Protein AF-A0A7R9DGH2-F1 (afdb_monomer_lite)

Radius of gyration: 21.97 Å; chains: 1; bounding box: 56×20×58 Å

Secondary structure (DSSP, 8-state):
-TTSS-HHHHHHHHHHHHHHHHHHHHHHHH-GGGGEEE---HHHHTT-HHHHHTGGG----EEE---HHHHHHHHHHHHHHHHHHHHHHHHHH-

Sequence (94 aa):
MIWTDRPYVCTPIGALSLLCAGLHTISWQFDPCVQYQVENDLTRLSKYPEINLLAAASPIVLVRRDNSRRKLLQTSVTLLAAAFCAWRIYDAYK

Foldseek 3Di:
DVCVPCVPVCVVVVVVVCVVVVVVVVVCVPDQVVQWDFDPDVVVVVVDVVVVVVVVVVDGHTDRHDCPVVVVVVVVVVVVVVVVVVVVVVVVVD

pLDDT: mean 81.7, std 10.19, range [47.16, 95.44]

Structure (mmCIF, N/CA/C/O backbone):
data_AF-A0A7R9DGH2-F1
#
_entry.id   AF-A0A7R9DGH2-F1
#
loop_
_atom_site.group_PDB
_atom_site.id
_atom_site.type_symbol
_atom_site.label_atom_id
_atom_site.label_alt_id
_atom_site.label_comp_id
_atom_site.label_asym_id
_atom_site.label_entity_id
_atom_site.label_seq_id
_atom_site.pdbx_PDB_ins_code
_atom_site.Cartn_x
_atom_site.Cartn_y
_atom_site.Cartn_z
_atom_site.occupancy
_atom_site.B_iso_or_equiv
_atom_site.auth_seq_id
_atom_site.auth_comp_id
_atom_site.auth_asym_id
_atom_site.auth_atom_id
_atom_site.pdbx_PDB_model_num
ATOM 1 N N . MET A 1 1 ? 5.990 -10.385 -25.553 1.00 47.16 1 MET A N 1
ATOM 2 C CA . MET A 1 1 ? 6.240 -9.481 -24.409 1.00 47.16 1 MET A CA 1
ATOM 3 C C . MET A 1 1 ? 5.783 -8.096 -24.828 1.00 47.16 1 MET A C 1
ATOM 5 O O . MET A 1 1 ? 6.429 -7.505 -25.670 1.00 47.16 1 MET A O 1
ATOM 9 N N . ILE A 1 2 ? 4.663 -7.597 -24.303 1.00 53.66 2 ILE A N 1
ATOM 10 C CA . ILE A 1 2 ? 4.046 -6.337 -24.773 1.00 53.66 2 ILE A CA 1
ATOM 11 C C . ILE A 1 2 ? 4.865 -5.079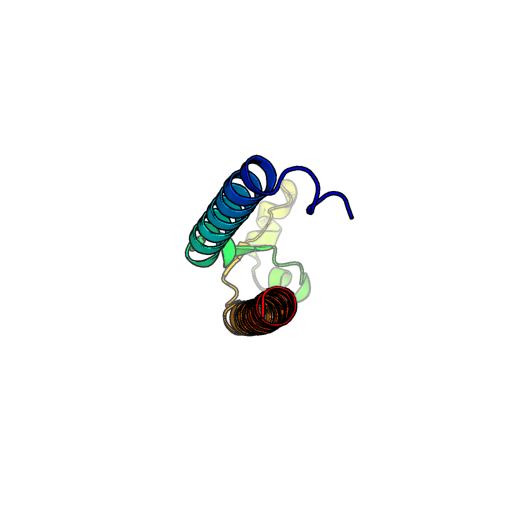 -24.409 1.00 53.66 2 ILE A C 1
ATOM 13 O O . ILE A 1 2 ? 4.604 -3.986 -24.895 1.00 53.66 2 ILE A O 1
ATOM 17 N N . TRP A 1 3 ? 5.857 -5.240 -23.529 1.00 57.81 3 TRP A N 1
ATOM 18 C CA . TRP A 1 3 ? 6.670 -4.161 -22.970 1.00 57.81 3 TRP A CA 1
ATOM 19 C C . TRP A 1 3 ? 7.822 -3.725 -23.887 1.00 57.81 3 TRP A C 1
ATOM 21 O O . TRP A 1 3 ? 8.275 -2.585 -23.813 1.00 57.81 3 TRP A O 1
ATOM 31 N N . THR A 1 4 ? 8.269 -4.611 -24.779 1.00 61.84 4 THR A N 1
ATOM 32 C CA . THR A 1 4 ? 9.411 -4.370 -25.668 1.00 61.84 4 THR A CA 1
ATOM 33 C C . THR A 1 4 ? 9.052 -3.493 -26.869 1.00 61.84 4 THR A C 1
ATOM 35 O O . THR A 1 4 ? 9.919 -2.802 -27.392 1.00 61.84 4 THR A O 1
ATOM 38 N N . ASP A 1 5 ? 7.779 -3.469 -27.277 1.00 67.00 5 ASP A N 1
ATOM 39 C CA . ASP A 1 5 ? 7.363 -2.818 -28.525 1.00 67.00 5 ASP A CA 1
ATOM 40 C C . ASP A 1 5 ? 7.242 -1.288 -28.404 1.00 67.00 5 ASP A C 1
ATOM 42 O O . ASP A 1 5 ? 7.435 -0.583 -29.394 1.00 67.00 5 ASP A O 1
ATOM 46 N N . ARG A 1 6 ? 6.927 -0.746 -27.210 1.00 70.75 6 ARG A N 1
ATOM 47 C CA . ARG A 1 6 ? 6.807 0.711 -26.948 1.00 70.75 6 ARG A CA 1
ATOM 48 C C . ARG A 1 6 ? 7.211 1.115 -25.516 1.00 70.75 6 ARG A C 1
ATOM 50 O O . ARG A 1 6 ? 6.376 1.625 -24.758 1.00 70.75 6 ARG A O 1
ATOM 57 N N . PRO A 1 7 ? 8.493 0.965 -25.133 1.00 72.00 7 PRO A N 1
ATOM 58 C CA . PRO A 1 7 ? 8.956 1.257 -23.774 1.00 72.00 7 PRO A CA 1
ATOM 59 C C . PRO A 1 7 ? 8.696 2.713 -23.364 1.00 72.00 7 PRO A C 1
ATOM 61 O O . PRO A 1 7 ? 8.321 2.965 -22.225 1.00 72.00 7 PRO A O 1
ATOM 64 N N . TYR A 1 8 ? 8.782 3.669 -24.293 1.00 73.38 8 TYR A N 1
ATOM 65 C CA . TYR A 1 8 ? 8.561 5.100 -24.037 1.00 73.38 8 TYR A CA 1
ATOM 66 C C . TYR A 1 8 ? 7.140 5.470 -23.587 1.00 73.38 8 TYR A C 1
ATOM 68 O O . TYR A 1 8 ? 6.956 6.518 -22.979 1.00 73.38 8 TYR A O 1
ATOM 76 N N . VAL A 1 9 ? 6.136 4.632 -23.871 1.00 79.38 9 VAL A N 1
ATOM 77 C CA . VAL A 1 9 ? 4.741 4.867 -23.453 1.00 79.38 9 VAL A CA 1
ATOM 78 C C . VAL A 1 9 ? 4.411 4.042 -22.211 1.00 79.38 9 VAL A C 1
ATOM 80 O O . VAL A 1 9 ? 3.809 4.548 -21.267 1.00 79.38 9 VAL A O 1
ATOM 83 N N . CYS A 1 10 ? 4.850 2.782 -22.165 1.00 77.25 10 CYS A N 1
ATOM 84 C CA . CYS A 1 10 ? 4.572 1.896 -21.037 1.00 77.25 10 CYS A CA 1
ATOM 85 C C . CYS A 1 10 ? 5.332 2.289 -19.760 1.00 77.25 10 CYS A C 1
ATOM 87 O O . CYS A 1 10 ? 4.792 2.135 -18.665 1.00 77.25 10 CYS A O 1
ATOM 89 N N . THR A 1 11 ? 6.559 2.809 -19.877 1.00 80.19 11 THR A N 1
ATOM 90 C CA . THR A 1 11 ? 7.370 3.210 -18.714 1.00 80.19 11 THR A CA 1
ATOM 91 C C . THR A 1 11 ? 6.790 4.395 -17.932 1.00 80.19 11 THR A C 1
ATOM 93 O O . THR A 1 11 ? 6.623 4.231 -16.722 1.00 80.19 11 THR A O 1
ATOM 96 N N . PRO A 1 12 ? 6.402 5.543 -18.532 1.00 85.00 12 PRO A N 1
ATOM 97 C CA . PRO A 1 12 ? 5.838 6.652 -17.762 1.00 85.00 12 PRO A CA 1
ATOM 98 C C . PRO A 1 12 ? 4.469 6.312 -17.165 1.00 85.00 12 PRO A C 1
ATOM 100 O O . PRO A 1 12 ? 4.190 6.702 -16.036 1.00 85.00 12 PRO A O 1
ATOM 103 N N . ILE A 1 13 ? 3.631 5.546 -17.875 1.00 87.06 13 ILE A N 1
ATOM 104 C CA . ILE A 1 13 ? 2.314 5.127 -17.371 1.00 87.06 13 ILE A CA 1
ATOM 105 C C . ILE A 1 13 ? 2.472 4.161 -16.190 1.00 87.06 13 ILE A C 1
ATOM 107 O O . ILE A 1 13 ? 1.796 4.313 -15.172 1.00 87.06 13 ILE A O 1
ATOM 111 N N . GLY A 1 14 ? 3.396 3.200 -16.292 1.00 86.19 14 GLY A N 1
ATOM 112 C CA . GLY A 1 14 ? 3.723 2.293 -15.194 1.00 86.19 14 GLY A CA 1
ATOM 113 C C . GLY A 1 14 ? 4.287 3.034 -13.981 1.00 86.19 14 GLY A C 1
ATOM 114 O O . GLY A 1 14 ? 3.836 2.807 -12.861 1.00 86.19 14 GLY A O 1
ATOM 115 N N . ALA A 1 15 ? 5.214 3.971 -14.201 1.00 87.31 15 ALA A N 1
ATOM 116 C CA . ALA A 1 15 ? 5.775 4.800 -13.139 1.00 87.31 15 ALA A CA 1
ATOM 117 C C . ALA A 1 15 ? 4.697 5.651 -12.450 1.00 87.31 15 ALA A C 1
ATOM 119 O O . ALA A 1 15 ? 4.613 5.654 -11.225 1.00 87.31 15 ALA A O 1
ATOM 120 N N . LEU A 1 16 ? 3.828 6.315 -13.218 1.00 92.62 16 LEU A N 1
ATOM 121 C CA . LEU A 1 16 ? 2.728 7.112 -12.677 1.00 92.62 16 LEU A CA 1
ATOM 122 C C . LEU A 1 16 ? 1.745 6.257 -11.868 1.00 92.62 16 LEU A C 1
ATOM 124 O O . LEU A 1 16 ? 1.333 6.661 -10.783 1.00 92.62 16 LEU A O 1
ATOM 128 N N . SER A 1 17 ? 1.393 5.069 -12.367 1.00 92.19 17 SER A N 1
ATOM 129 C CA . SER A 1 17 ? 0.515 4.136 -11.657 1.00 92.19 17 SER A CA 1
ATOM 130 C C . SER A 1 17 ? 1.127 3.684 -10.328 1.00 92.19 17 SER A C 1
ATOM 132 O O . SER A 1 17 ? 0.454 3.742 -9.299 1.00 92.19 17 SER A O 1
ATOM 134 N N . LEU A 1 18 ? 2.416 3.320 -10.321 1.00 89.50 18 LEU A N 1
ATOM 135 C CA . LEU A 1 18 ? 3.140 2.949 -9.102 1.00 89.50 18 LEU A CA 1
ATOM 136 C C . LEU A 1 18 ? 3.228 4.110 -8.107 1.00 89.50 18 LEU A C 1
ATOM 138 O O . LEU A 1 18 ? 3.008 3.904 -6.915 1.00 89.50 18 LEU A O 1
ATOM 142 N N . LEU A 1 19 ? 3.505 5.327 -8.583 1.00 92.06 19 LEU A N 1
ATOM 143 C CA . LEU A 1 19 ? 3.541 6.524 -7.742 1.00 92.06 19 LEU A CA 1
ATOM 144 C C . LEU A 1 19 ? 2.171 6.814 -7.127 1.00 92.06 19 LEU A C 1
ATOM 146 O O . LEU A 1 19 ? 2.076 7.021 -5.920 1.00 92.06 19 LEU A O 1
ATOM 150 N N . CYS A 1 20 ? 1.106 6.776 -7.927 1.00 92.94 20 CYS A N 1
ATOM 151 C CA . CYS A 1 20 ? -0.257 6.998 -7.455 1.00 92.94 20 CYS A CA 1
ATOM 152 C C . CYS A 1 20 ? -0.669 5.946 -6.413 1.00 92.94 20 CYS A C 1
ATOM 154 O O . CYS A 1 20 ? -1.123 6.299 -5.323 1.00 92.94 20 CYS A O 1
ATOM 156 N N . ALA A 1 21 ? -0.438 4.663 -6.701 1.00 90.88 21 ALA A N 1
ATOM 157 C CA . ALA A 1 21 ? -0.736 3.569 -5.781 1.00 90.88 21 ALA A CA 1
ATOM 158 C C . ALA A 1 21 ? 0.091 3.651 -4.487 1.00 90.88 21 ALA A C 1
ATOM 160 O O . ALA A 1 21 ? -0.433 3.415 -3.395 1.00 90.88 21 ALA A O 1
ATOM 161 N N . GLY A 1 22 ? 1.370 4.019 -4.592 1.00 89.75 22 GLY A N 1
ATOM 162 C CA . GLY A 1 22 ? 2.258 4.223 -3.451 1.00 89.75 22 GLY A CA 1
ATOM 163 C C . GLY A 1 22 ? 1.794 5.372 -2.558 1.00 89.75 22 GLY A C 1
ATOM 164 O O . GLY A 1 22 ? 1.648 5.184 -1.352 1.00 89.75 22 GLY A O 1
ATOM 165 N N . LEU A 1 23 ? 1.484 6.531 -3.146 1.00 91.81 23 LEU A N 1
ATOM 166 C CA . LEU A 1 23 ? 0.967 7.696 -2.423 1.00 91.81 23 LEU A CA 1
ATOM 167 C C . LEU A 1 23 ? -0.364 7.394 -1.734 1.00 91.81 23 LEU A C 1
ATOM 169 O O . LEU A 1 23 ? -0.508 7.694 -0.552 1.00 91.81 23 LEU A O 1
ATOM 173 N N . HIS A 1 24 ? -1.298 6.743 -2.433 1.00 89.00 24 HIS A N 1
ATOM 174 C CA . HIS A 1 24 ? -2.567 6.305 -1.851 1.00 89.00 24 HIS A CA 1
ATOM 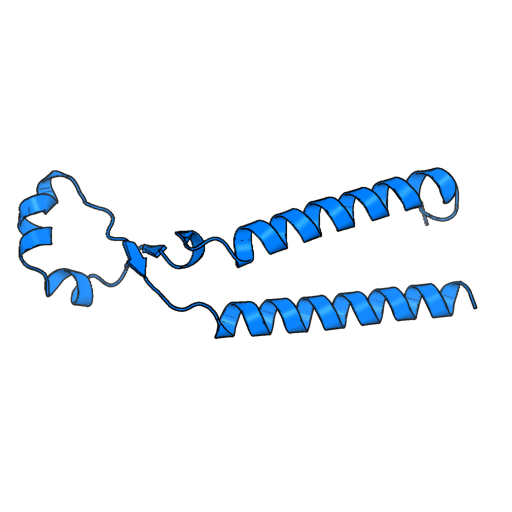175 C C . HIS A 1 24 ? -2.349 5.326 -0.688 1.00 89.00 24 HIS A C 1
ATOM 177 O O . HIS A 1 24 ? -2.998 5.410 0.351 1.00 89.00 24 HIS A O 1
ATOM 183 N N . THR A 1 25 ? -1.408 4.391 -0.830 1.00 88.31 25 THR A N 1
ATOM 184 C CA . THR A 1 25 ? -1.080 3.459 0.253 1.00 88.31 25 THR A CA 1
ATOM 185 C C . THR A 1 25 ? -0.525 4.210 1.458 1.00 88.31 25 THR A C 1
ATOM 187 O O . THR A 1 25 ? -0.987 3.991 2.571 1.00 88.31 25 THR A O 1
ATOM 190 N N . ILE A 1 26 ? 0.422 5.125 1.253 1.00 88.00 26 ILE A N 1
ATOM 191 C CA . ILE A 1 26 ? 1.008 5.948 2.315 1.00 88.00 26 ILE A CA 1
ATOM 192 C C . ILE A 1 26 ? -0.073 6.778 3.014 1.00 88.00 26 ILE A C 1
ATOM 194 O O . ILE A 1 26 ? -0.160 6.736 4.241 1.00 88.00 26 ILE A O 1
ATOM 198 N N . SER A 1 27 ? -0.935 7.469 2.261 1.00 89.44 27 SER A N 1
ATOM 199 C CA . SER A 1 27 ? -1.998 8.295 2.839 1.00 89.44 27 SER A CA 1
ATOM 200 C C . SER A 1 27 ? -2.926 7.473 3.735 1.00 89.44 27 SER A C 1
ATOM 202 O O . SER A 1 27 ? -3.18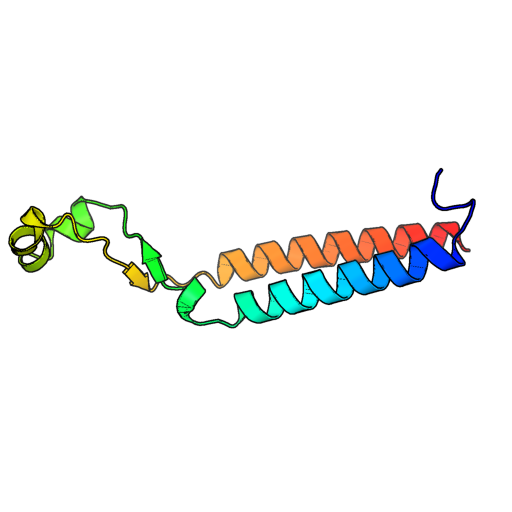8 7.866 4.867 1.00 89.44 27 SER A O 1
ATOM 204 N N . TRP A 1 28 ? -3.340 6.284 3.287 1.00 83.31 28 TRP A N 1
ATOM 205 C CA . TRP A 1 28 ? -4.185 5.380 4.076 1.00 83.31 28 TRP A CA 1
ATOM 206 C C . TRP A 1 28 ? -3.463 4.709 5.249 1.00 83.31 28 TRP A C 1
ATOM 208 O O . TRP A 1 28 ? -4.089 4.351 6.247 1.00 83.31 28 TRP A O 1
ATOM 218 N N . GLN A 1 29 ? -2.148 4.509 5.156 1.00 83.94 29 GLN A N 1
ATOM 219 C CA . GLN A 1 29 ? -1.359 3.896 6.226 1.00 83.94 29 GLN A CA 1
ATOM 220 C C . GLN A 1 29 ? -1.201 4.827 7.434 1.00 83.94 29 GLN A C 1
ATOM 222 O O . GLN A 1 29 ? -1.181 4.335 8.570 1.00 83.94 29 GLN A O 1
ATOM 227 N N . PHE A 1 30 ? -1.105 6.138 7.198 1.00 82.19 30 PHE A N 1
ATOM 228 C CA . PHE A 1 30 ? -0.959 7.157 8.241 1.00 82.19 30 PHE A CA 1
ATOM 229 C C . PHE A 1 30 ? -2.287 7.746 8.732 1.00 82.19 30 PHE A C 1
ATOM 231 O O . PHE A 1 30 ? -2.295 8.420 9.760 1.00 82.19 30 PHE A O 1
ATOM 238 N N . ASP A 1 31 ? -3.403 7.457 8.062 1.00 87.62 31 ASP A N 1
ATOM 239 C CA . ASP A 1 31 ? -4.725 7.884 8.513 1.00 87.62 31 ASP A CA 1
ATOM 240 C C . ASP A 1 31 ? -5.114 7.186 9.841 1.00 87.62 31 ASP A C 1
ATOM 242 O O . ASP A 1 31 ? -5.127 5.949 9.908 1.00 87.62 31 ASP A O 1
ATOM 246 N N . PRO A 1 32 ? -5.454 7.930 10.915 1.00 82.62 32 PRO A N 1
ATOM 247 C CA . PRO A 1 32 ? -5.946 7.356 12.169 1.00 82.62 32 PRO A CA 1
ATOM 248 C C . PRO A 1 32 ? -7.190 6.472 11.995 1.00 82.62 32 PRO A C 1
ATOM 250 O O . PRO A 1 32 ? -7.363 5.514 12.754 1.00 82.62 32 PRO A O 1
ATOM 253 N N . CYS A 1 33 ? -8.027 6.744 10.986 1.00 83.88 33 CYS A N 1
ATOM 254 C CA . CYS A 1 33 ? -9.274 6.033 10.707 1.00 83.88 33 CYS A CA 1
ATOM 255 C C . CYS A 1 33 ? -9.052 4.530 10.488 1.00 83.88 33 CYS A C 1
ATOM 257 O O . CYS A 1 33 ? -9.873 3.720 10.907 1.00 83.88 33 CYS A O 1
ATOM 259 N N . VAL A 1 34 ? -7.904 4.122 9.933 1.00 82.25 34 VAL A N 1
ATOM 260 C CA . VAL A 1 34 ? -7.589 2.706 9.651 1.00 82.25 34 VAL A CA 1
ATOM 261 C C . VAL A 1 34 ? -7.423 1.846 10.917 1.00 82.25 34 VAL A C 1
ATOM 263 O O . VAL A 1 34 ? -7.377 0.613 10.849 1.00 82.25 34 VAL A O 1
ATOM 266 N N . GLN A 1 35 ? -7.271 2.484 12.080 1.00 84.62 35 GLN A N 1
ATOM 267 C CA . GLN A 1 35 ? -7.169 1.805 13.373 1.00 84.62 35 GLN A CA 1
ATOM 268 C C . GLN A 1 35 ? -8.544 1.493 13.964 1.00 84.62 35 GLN A C 1
ATOM 270 O O . GLN A 1 35 ? -8.645 0.618 14.821 1.00 84.62 35 GLN A O 1
ATOM 275 N N . TYR A 1 36 ? -9.594 2.181 13.520 1.00 88.06 36 TYR A N 1
ATOM 276 C CA . TYR A 1 36 ? -10.956 1.938 13.969 1.00 88.06 36 TYR A CA 1
ATOM 277 C C . TYR A 1 36 ? -11.527 0.763 13.181 1.00 88.06 36 TYR A C 1
ATOM 279 O O . TYR A 1 36 ? -11.798 0.861 11.987 1.00 88.06 36 TYR A O 1
ATOM 287 N N . GLN A 1 37 ? -11.657 -0.379 13.847 1.00 87.75 37 GLN A N 1
ATOM 288 C CA . GLN A 1 37 ? -12.195 -1.602 13.261 1.00 87.75 37 GLN A CA 1
ATOM 289 C C . GLN A 1 37 ? -13.489 -1.975 13.968 1.00 87.75 37 GLN A C 1
ATOM 291 O O . GLN A 1 37 ? -13.653 -1.703 15.156 1.00 87.75 37 GLN A O 1
ATOM 296 N N . VAL A 1 38 ? -14.405 -2.600 13.233 1.00 88.00 38 VAL A N 1
ATOM 297 C CA . VAL A 1 38 ? -15.655 -3.103 13.804 1.00 88.00 38 VAL A CA 1
ATOM 298 C C . VAL A 1 38 ? -15.334 -4.207 14.808 1.00 88.00 38 VAL A C 1
ATOM 300 O O . VAL A 1 38 ? -14.666 -5.189 14.467 1.00 88.00 38 VAL A O 1
ATOM 303 N N . GLU A 1 39 ? -15.801 -4.046 16.043 1.00 85.12 39 GLU A N 1
ATOM 304 C CA . GLU A 1 39 ? -15.736 -5.113 17.036 1.00 85.12 39 GLU A CA 1
ATOM 305 C C . GLU A 1 39 ? -16.785 -6.165 16.667 1.00 85.12 39 GLU A C 1
ATOM 307 O O . GLU A 1 39 ? -17.980 -5.888 16.647 1.00 85.12 39 GLU A O 1
ATOM 312 N N . ASN A 1 40 ? -16.330 -7.375 16.348 1.00 80.69 40 ASN A N 1
ATOM 313 C CA . ASN A 1 40 ? -17.206 -8.495 15.986 1.00 80.69 40 ASN A CA 1
ATOM 314 C C . ASN A 1 40 ? -17.423 -9.471 17.157 1.00 80.69 40 ASN A C 1
ATOM 316 O O . ASN A 1 40 ? -18.213 -10.405 17.049 1.00 80.69 40 ASN A O 1
ATOM 320 N N . ASP A 1 41 ? -16.703 -9.289 18.270 1.00 82.56 41 ASP A N 1
ATOM 321 C CA . ASP A 1 41 ? -16.776 -10.187 19.420 1.00 82.56 41 ASP A CA 1
ATOM 322 C C . ASP A 1 41 ? -17.931 -9.799 20.349 1.00 82.56 41 ASP A C 1
ATOM 324 O O . ASP A 1 41 ? -17.833 -8.889 21.180 1.00 82.56 41 ASP A O 1
ATOM 328 N N . LEU A 1 42 ? -19.033 -10.537 20.213 1.00 76.94 42 LEU A N 1
ATOM 329 C CA . LEU A 1 42 ? -20.256 -10.347 20.990 1.00 76.94 42 LEU A CA 1
ATOM 330 C C . LEU A 1 42 ? -20.029 -10.486 22.502 1.00 76.94 42 LEU A C 1
ATOM 332 O O . LEU A 1 42 ? -20.705 -9.813 23.274 1.00 76.94 42 LEU A O 1
ATOM 336 N N . THR A 1 43 ? -19.053 -11.289 22.944 1.00 79.12 43 THR A N 1
ATOM 337 C CA . THR A 1 43 ? -18.755 -11.455 24.380 1.00 79.12 43 THR A CA 1
ATOM 338 C C . THR A 1 43 ? -18.009 -10.265 24.981 1.00 79.12 43 THR A C 1
ATOM 340 O O . THR A 1 43 ? -18.044 -10.039 26.194 1.00 79.12 43 THR A O 1
ATOM 343 N N . ARG A 1 44 ? -17.314 -9.484 24.148 1.00 76.88 44 ARG A N 1
ATOM 344 C CA . ARG A 1 44 ? -16.657 -8.234 24.556 1.00 76.88 44 ARG A CA 1
ATOM 345 C C . ARG A 1 44 ? -17.637 -7.070 24.495 1.00 76.88 44 ARG A C 1
ATOM 347 O O . ARG A 1 44 ? -17.621 -6.240 25.397 1.00 76.88 44 ARG A O 1
ATOM 354 N N . LEU A 1 45 ? -18.530 -7.071 23.506 1.00 75.50 45 LEU A N 1
ATOM 355 C CA . LEU A 1 45 ? -19.651 -6.134 23.396 1.00 75.50 45 LEU A CA 1
ATOM 356 C C . LEU A 1 45 ? -20.630 -6.277 24.573 1.00 75.50 45 LEU A C 1
ATOM 358 O O . LEU A 1 45 ? -21.013 -5.279 25.173 1.00 75.50 45 LEU A O 1
ATOM 362 N N . SER A 1 46 ? -20.959 -7.503 24.993 1.00 73.19 46 SER A N 1
ATOM 363 C CA . SER A 1 46 ? -21.909 -7.750 26.091 1.00 73.19 46 SER A CA 1
ATOM 364 C C . SER A 1 46 ? -21.457 -7.215 27.456 1.00 73.19 46 SER A C 1
ATOM 366 O O . SER A 1 46 ? -22.263 -7.144 28.380 1.00 73.19 46 SER A O 1
ATOM 368 N N . LYS A 1 47 ? -20.177 -6.843 27.607 1.00 79.69 47 LYS A N 1
ATOM 369 C CA . LYS A 1 47 ? -19.633 -6.225 28.830 1.00 79.69 47 LYS A CA 1
ATOM 370 C C . LYS A 1 47 ? -20.042 -4.764 28.999 1.00 79.69 47 LYS A C 1
ATOM 372 O O . LYS A 1 47 ? -19.875 -4.221 30.087 1.00 79.69 47 LYS A O 1
ATOM 377 N N . TYR A 1 48 ? -20.566 -4.140 27.950 1.00 76.38 48 TYR A N 1
ATOM 378 C CA . TYR A 1 48 ? -20.999 -2.753 27.963 1.00 76.38 48 TYR A CA 1
ATOM 379 C C . TYR A 1 48 ? -22.536 -2.714 27.922 1.00 76.38 48 TYR A C 1
ATOM 381 O O . TYR A 1 48 ? -23.134 -2.834 26.850 1.00 76.38 48 TYR A O 1
ATOM 389 N N . PRO A 1 49 ? -23.203 -2.565 29.080 1.00 68.56 49 PRO A N 1
ATOM 390 C CA . PRO A 1 49 ? -24.664 -2.631 29.167 1.00 68.56 49 PRO A CA 1
ATOM 391 C C . PRO A 1 49 ? -25.367 -1.513 28.379 1.00 68.56 49 PRO A C 1
ATOM 393 O O . PRO A 1 49 ? -26.509 -1.682 27.961 1.00 68.56 49 PRO A O 1
ATOM 396 N N . GLU A 1 50 ? -24.673 -0.405 28.106 1.00 69.38 50 GLU A N 1
ATOM 397 C CA . GLU A 1 50 ? -25.170 0.719 27.303 1.00 69.38 50 GLU A CA 1
ATOM 398 C C . GLU A 1 50 ? -25.441 0.336 25.836 1.00 69.38 50 GLU A C 1
ATOM 400 O O . GLU A 1 50 ? -26.369 0.858 25.220 1.00 69.38 50 GLU A O 1
ATOM 405 N N . ILE A 1 51 ? -24.699 -0.635 25.285 1.00 67.25 51 ILE A N 1
ATOM 406 C CA . ILE A 1 51 ? -24.877 -1.098 23.898 1.00 67.25 51 ILE A CA 1
ATOM 407 C C . ILE A 1 51 ? -26.186 -1.888 23.754 1.00 67.25 51 ILE A C 1
ATOM 409 O O . ILE A 1 51 ? -26.855 -1.800 22.726 1.00 67.25 51 ILE A O 1
ATOM 413 N N . ASN A 1 52 ? -26.597 -2.603 24.808 1.00 64.00 52 ASN A N 1
ATOM 414 C CA . ASN A 1 52 ? -27.873 -3.322 24.836 1.00 64.00 52 ASN A CA 1
ATOM 415 C C . ASN A 1 52 ? -29.075 -2.365 24.880 1.00 64.00 52 ASN A C 1
ATOM 417 O O . ASN A 1 52 ? -30.130 -2.691 24.344 1.00 64.00 52 ASN A O 1
ATOM 421 N N . LEU A 1 53 ? -28.918 -1.171 25.462 1.00 65.69 53 LEU A N 1
ATOM 422 C CA . LEU A 1 53 ? -29.950 -0.125 25.460 1.00 65.69 53 LEU A CA 1
ATOM 423 C C . LEU A 1 53 ? -30.155 0.477 24.060 1.00 65.69 53 LEU A C 1
ATOM 425 O O . LEU A 1 53 ? -31.270 0.827 23.682 1.00 65.69 53 LEU A O 1
ATOM 429 N N . LEU A 1 54 ? -29.079 0.543 23.274 1.00 63.75 54 LEU A N 1
ATOM 430 C CA . LEU A 1 54 ? -29.069 0.991 21.879 1.00 63.75 54 LEU A CA 1
ATOM 431 C C . LEU A 1 54 ? -29.395 -0.138 20.882 1.00 63.75 54 LEU A C 1
ATOM 433 O O . LEU A 1 54 ? -29.440 0.115 19.679 1.00 63.75 54 LEU A O 1
ATOM 437 N N . ALA A 1 55 ? -29.649 -1.369 21.348 1.00 60.31 55 ALA A N 1
ATOM 438 C CA . ALA A 1 55 ? -29.857 -2.546 20.498 1.00 60.31 55 ALA A CA 1
ATOM 439 C C . ALA A 1 55 ? -31.018 -2.393 19.499 1.00 60.31 55 ALA A C 1
ATOM 441 O O . ALA A 1 55 ? -30.970 -2.987 18.424 1.00 60.31 55 ALA A O 1
ATOM 442 N N . ALA A 1 56 ? -32.006 -1.537 19.793 1.00 61.16 56 ALA A N 1
ATOM 443 C CA . ALA A 1 56 ? -33.074 -1.182 18.855 1.00 61.16 56 ALA A CA 1
ATOM 444 C C . ALA A 1 56 ? -32.552 -0.598 17.522 1.00 61.16 56 ALA A C 1
ATOM 446 O O . ALA A 1 56 ? -33.239 -0.691 16.509 1.00 61.16 56 ALA A O 1
ATOM 447 N N . ALA A 1 57 ? -31.336 -0.035 17.507 1.00 65.81 57 ALA A N 1
ATOM 448 C CA . ALA A 1 57 ? -30.695 0.570 16.338 1.00 65.81 57 ALA A CA 1
ATOM 449 C C . ALA A 1 57 ? -29.557 -0.274 15.720 1.00 65.81 57 ALA A C 1
ATOM 451 O O . ALA A 1 57 ? -28.965 0.163 14.738 1.00 65.81 57 ALA A O 1
ATOM 452 N N . SER A 1 58 ? -29.240 -1.464 16.258 1.00 67.62 58 SER A N 1
ATOM 453 C CA . SER A 1 58 ? -28.121 -2.317 15.792 1.00 67.62 58 SER A CA 1
ATOM 454 C C . SER A 1 58 ? -26.780 -1.561 15.628 1.00 67.62 58 SER A C 1
ATOM 456 O O . SER A 1 58 ? -26.234 -1.487 14.525 1.00 67.62 58 SER A O 1
ATOM 458 N N . PRO A 1 59 ? -26.241 -0.958 16.704 1.00 72.31 59 PRO A N 1
ATOM 459 C CA . PRO A 1 59 ? -25.076 -0.081 16.622 1.00 72.31 59 PRO A CA 1
ATOM 460 C C . PRO A 1 59 ? -23.799 -0.838 16.225 1.00 72.31 59 PRO A C 1
ATOM 462 O O . PRO A 1 59 ? -23.444 -1.854 16.823 1.00 72.31 59 PRO A O 1
ATOM 465 N N . ILE A 1 60 ? -23.064 -0.298 15.249 1.00 79.62 60 ILE A N 1
ATOM 466 C CA . ILE A 1 60 ? -21.728 -0.773 14.868 1.00 79.62 60 ILE A CA 1
ATOM 467 C C . ILE A 1 60 ? -20.707 -0.105 15.788 1.00 79.62 60 ILE A C 1
ATOM 469 O O . ILE A 1 60 ? -20.499 1.107 15.725 1.00 79.62 60 ILE A O 1
ATOM 473 N N . VAL A 1 61 ? -20.055 -0.893 16.641 1.00 84.69 61 VAL A N 1
ATOM 474 C CA . VAL A 1 61 ? -19.040 -0.380 17.568 1.00 84.69 61 VAL A CA 1
ATOM 475 C C . VAL A 1 61 ? -17.669 -0.453 16.916 1.00 84.69 61 VAL A C 1
ATOM 477 O O . VAL A 1 61 ? -17.193 -1.526 16.544 1.00 84.69 61 VAL A O 1
ATOM 480 N N . LEU A 1 62 ? -17.024 0.705 16.798 1.00 86.94 62 LEU A N 1
ATOM 481 C CA . LEU A 1 62 ? -15.652 0.814 16.326 1.00 86.94 62 LEU A CA 1
ATOM 482 C C . LEU A 1 62 ? -14.701 0.804 17.518 1.00 86.94 62 LEU A C 1
ATOM 484 O O . LEU A 1 62 ? -14.735 1.693 18.367 1.00 86.94 62 LEU A O 1
ATOM 488 N N . VAL A 1 63 ? -13.817 -0.185 17.557 1.00 86.62 63 VAL A N 1
ATOM 489 C CA . VAL A 1 63 ? -12.752 -0.273 18.551 1.00 86.62 63 VAL A CA 1
ATOM 490 C C . VAL A 1 63 ? -11.435 0.081 17.886 1.00 86.62 63 VAL A C 1
ATOM 492 O O . VAL A 1 63 ? -11.107 -0.384 16.791 1.00 86.62 63 VAL A O 1
ATOM 495 N N . ARG A 1 64 ? -10.652 0.918 18.567 1.00 85.94 64 ARG A N 1
ATOM 496 C CA . ARG A 1 64 ? -9.297 1.239 18.136 1.00 85.94 64 ARG A CA 1
ATOM 497 C C . ARG A 1 64 ? -8.409 0.017 18.351 1.00 85.94 64 ARG A C 1
ATOM 499 O O . ARG A 1 64 ? -8.114 -0.355 19.486 1.00 85.94 64 ARG A O 1
ATOM 506 N N . ARG A 1 65 ? -7.963 -0.596 17.258 1.00 84.88 65 ARG A N 1
ATOM 507 C CA . ARG A 1 65 ? -7.071 -1.752 17.262 1.00 84.88 65 ARG A CA 1
ATOM 508 C C . ARG A 1 65 ? -5.746 -1.385 16.616 1.00 84.88 65 ARG A C 1
ATOM 510 O O . ARG A 1 65 ? -5.699 -0.924 15.476 1.00 84.88 65 ARG A O 1
ATOM 517 N N . ASP A 1 66 ? -4.659 -1.618 17.345 1.00 83.00 66 ASP A N 1
ATOM 518 C CA . ASP A 1 66 ? -3.323 -1.410 16.803 1.00 83.00 66 ASP A CA 1
ATOM 519 C C . ASP A 1 66 ? -3.039 -2.450 15.706 1.00 83.00 66 ASP A C 1
ATOM 521 O O . ASP A 1 66 ? -3.070 -3.662 15.932 1.00 83.00 66 ASP A O 1
ATOM 525 N N . ASN A 1 67 ? -2.793 -1.964 14.492 1.00 83.44 67 ASN A N 1
ATOM 526 C CA . ASN A 1 67 ? -2.487 -2.771 13.316 1.00 83.44 67 ASN A CA 1
ATOM 527 C C . ASN A 1 67 ? -1.012 -2.667 12.893 1.00 83.44 67 ASN A C 1
ATOM 529 O O . ASN A 1 67 ? -0.656 -3.171 11.827 1.00 83.44 67 ASN A O 1
ATOM 533 N N . SER A 1 68 ? -0.143 -2.093 13.734 1.00 82.94 68 SER A N 1
ATOM 534 C CA . SER A 1 68 ? 1.273 -1.839 13.428 1.00 82.94 68 SER A CA 1
ATOM 535 C C . SER A 1 68 ? 2.030 -3.090 12.980 1.00 82.94 68 SER A C 1
ATOM 537 O O . SER A 1 68 ? 2.748 -3.054 11.985 1.00 82.94 68 SER A O 1
ATOM 539 N N . ARG A 1 69 ? 1.820 -4.236 13.646 1.00 86.06 69 ARG A N 1
ATOM 540 C CA . ARG A 1 69 ? 2.473 -5.508 13.274 1.00 86.06 69 ARG A CA 1
ATOM 541 C C . ARG A 1 69 ? 2.076 -5.988 11.880 1.00 86.06 69 ARG A C 1
ATOM 543 O O . ARG A 1 69 ? 2.928 -6.393 11.097 1.00 86.06 69 ARG A O 1
ATOM 550 N N . ARG A 1 70 ? 0.780 -5.931 11.565 1.00 85.69 70 ARG A N 1
ATOM 551 C CA . ARG A 1 70 ? 0.257 -6.342 10.256 1.00 85.69 70 ARG A CA 1
ATOM 552 C C . ARG A 1 70 ? 0.757 -5.406 9.158 1.00 85.69 70 ARG A C 1
ATOM 554 O O . ARG A 1 70 ? 1.176 -5.884 8.109 1.00 85.69 70 ARG A O 1
ATOM 561 N N . LYS A 1 71 ? 0.761 -4.098 9.425 1.00 85.69 71 LYS A N 1
ATOM 562 C CA . LYS A 1 71 ? 1.312 -3.087 8.518 1.00 85.69 71 LYS A CA 1
ATOM 563 C C . LYS A 1 71 ? 2.792 -3.334 8.247 1.00 85.69 71 LYS A C 1
ATOM 565 O O . LYS A 1 71 ? 3.184 -3.379 7.091 1.00 85.69 71 LYS A O 1
ATOM 570 N N . LEU A 1 72 ? 3.588 -3.583 9.287 1.00 88.50 72 LEU A N 1
ATOM 571 C CA . LEU A 1 72 ? 5.016 -3.868 9.151 1.00 88.50 72 LEU A CA 1
ATOM 572 C C . LEU A 1 72 ? 5.280 -5.092 8.264 1.00 88.50 72 LEU A C 1
ATOM 574 O O . LE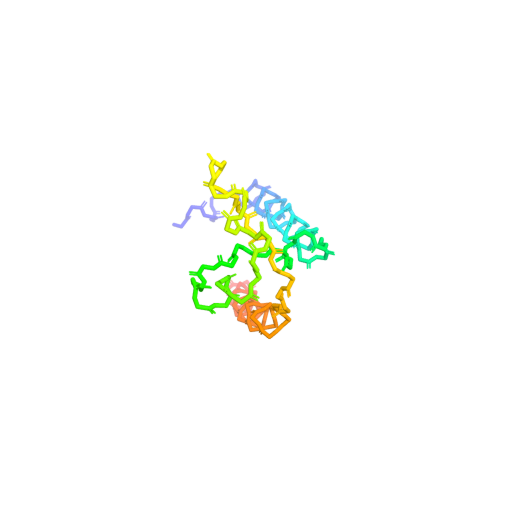U A 1 72 ? 6.106 -5.012 7.359 1.00 88.50 72 LEU A O 1
ATOM 578 N N . LEU A 1 73 ? 4.556 -6.193 8.490 1.00 90.75 73 LEU A N 1
ATOM 579 C CA . LEU A 1 73 ? 4.676 -7.409 7.677 1.00 90.75 73 LEU A CA 1
ATOM 580 C C . LEU A 1 73 ? 4.275 -7.168 6.217 1.00 90.75 73 LEU A C 1
ATOM 582 O O . LEU A 1 73 ? 4.964 -7.601 5.300 1.00 90.75 73 LEU A O 1
ATOM 586 N N . GLN A 1 74 ? 3.168 -6.463 5.983 1.00 89.56 74 GLN A N 1
ATOM 587 C CA . GLN A 1 74 ? 2.719 -6.175 4.624 1.00 89.56 74 GLN A CA 1
ATOM 588 C C . GLN A 1 74 ? 3.710 -5.263 3.889 1.00 89.56 74 GLN A C 1
ATOM 590 O O . GLN A 1 74 ? 4.032 -5.509 2.726 1.00 89.56 74 GLN A O 1
ATOM 595 N N . THR A 1 75 ? 4.243 -4.250 4.572 1.00 88.19 75 THR A N 1
ATOM 596 C CA . THR A 1 75 ? 5.259 -3.350 4.021 1.00 88.19 75 THR A CA 1
ATOM 597 C C . THR A 1 75 ? 6.564 -4.089 3.733 1.00 88.19 75 THR A C 1
ATOM 599 O O . THR A 1 75 ? 7.133 -3.888 2.664 1.00 88.19 75 THR A O 1
ATOM 602 N N . SER A 1 76 ? 7.024 -4.983 4.615 1.00 91.56 76 SER A N 1
ATOM 603 C CA . SER A 1 76 ? 8.265 -5.735 4.388 1.00 91.56 76 SER A CA 1
ATOM 604 C C . SER A 1 76 ? 8.160 -6.683 3.192 1.00 91.56 76 SER A C 1
ATOM 606 O O . SER A 1 76 ? 9.046 -6.684 2.341 1.00 91.56 76 SER A O 1
ATOM 608 N N . VAL A 1 77 ? 7.055 -7.426 3.070 1.00 94.06 77 VAL A N 1
ATOM 609 C CA . VAL A 1 77 ? 6.797 -8.305 1.916 1.00 94.06 77 VAL A CA 1
ATOM 610 C C . VAL A 1 77 ? 6.731 -7.495 0.622 1.00 94.06 77 VAL A C 1
ATOM 612 O O . VAL A 1 77 ? 7.334 -7.880 -0.378 1.00 94.06 77 VAL A O 1
ATOM 615 N N . THR A 1 78 ? 6.053 -6.345 0.651 1.00 90.38 78 THR A N 1
ATOM 616 C CA . THR A 1 78 ? 5.945 -5.454 -0.514 1.00 90.38 78 THR A CA 1
ATOM 617 C C . THR A 1 78 ? 7.314 -4.909 -0.930 1.00 90.38 78 THR A C 1
ATOM 619 O O . THR A 1 78 ? 7.638 -4.920 -2.115 1.00 90.38 78 THR A O 1
ATOM 622 N N . LEU A 1 79 ? 8.146 -4.485 0.029 1.00 90.38 79 LEU A N 1
ATOM 623 C CA . LEU A 1 79 ? 9.502 -3.995 -0.234 1.00 90.38 79 LEU A CA 1
ATOM 624 C C . LEU A 1 79 ? 10.407 -5.084 -0.816 1.00 90.38 79 LEU A C 1
ATOM 626 O O . LEU A 1 79 ? 11.121 -4.824 -1.782 1.00 90.38 79 LEU A O 1
ATOM 630 N N . LEU A 1 80 ? 10.356 -6.303 -0.273 1.00 95.44 80 LEU A N 1
ATOM 631 C CA . LEU A 1 80 ? 11.127 -7.436 -0.793 1.00 95.44 80 LEU A CA 1
ATOM 632 C C . LEU A 1 80 ? 10.714 -7.790 -2.224 1.00 95.44 80 LEU A C 1
ATOM 634 O O . LEU A 1 80 ? 11.575 -7.974 -3.084 1.00 95.44 80 LEU A O 1
ATOM 638 N N . ALA A 1 81 ? 9.409 -7.836 -2.500 1.00 92.69 81 ALA A N 1
ATOM 639 C CA . ALA A 1 81 ? 8.898 -8.086 -3.843 1.00 92.69 81 ALA A CA 1
ATOM 640 C C . ALA A 1 81 ? 9.320 -6.981 -4.826 1.00 92.69 81 ALA A C 1
ATOM 642 O O . ALA A 1 81 ? 9.785 -7.280 -5.924 1.00 92.69 81 ALA A O 1
ATOM 643 N N . ALA A 1 82 ? 9.225 -5.709 -4.424 1.00 90.06 82 ALA A N 1
ATOM 644 C CA . ALA A 1 82 ? 9.656 -4.579 -5.242 1.00 90.06 82 ALA A CA 1
ATOM 645 C C . ALA A 1 82 ? 11.164 -4.623 -5.540 1.00 90.06 82 ALA A C 1
ATOM 647 O O . ALA A 1 82 ? 11.564 -4.431 -6.688 1.00 90.06 82 ALA A O 1
ATOM 648 N N . ALA A 1 83 ? 11.992 -4.934 -4.538 1.00 93.75 83 ALA A N 1
ATOM 649 C CA . ALA A 1 83 ? 13.435 -5.090 -4.704 1.00 93.75 83 ALA A CA 1
ATOM 650 C C . ALA A 1 83 ? 13.780 -6.243 -5.658 1.00 93.75 83 ALA A C 1
ATOM 652 O O . ALA A 1 83 ? 14.620 -6.078 -6.541 1.00 93.75 83 ALA A O 1
ATOM 653 N N . PHE A 1 84 ? 13.096 -7.385 -5.535 1.00 94.06 84 PHE A N 1
ATOM 654 C CA . PHE A 1 84 ? 13.274 -8.517 -6.444 1.00 94.06 84 PHE A CA 1
ATOM 655 C C . PHE A 1 84 ? 12.888 -8.161 -7.886 1.00 94.06 84 PHE A C 1
ATOM 657 O O . PHE A 1 84 ? 1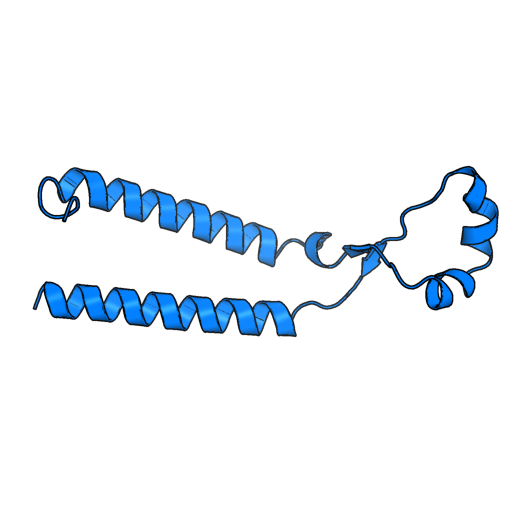3.647 -8.445 -8.812 1.00 94.06 84 PHE A O 1
ATOM 664 N N . CYS A 1 85 ? 11.750 -7.490 -8.089 1.00 89.19 85 CYS A N 1
ATOM 665 C CA . CYS A 1 85 ? 11.339 -7.007 -9.407 1.00 89.19 85 CYS A CA 1
ATOM 666 C C . CYS A 1 85 ? 12.364 -6.028 -9.995 1.00 89.19 85 CYS A C 1
ATOM 668 O O . CYS A 1 85 ? 12.763 -6.187 -11.145 1.00 89.19 85 CYS A O 1
ATOM 670 N N . ALA A 1 86 ? 12.832 -5.053 -9.210 1.00 88.62 86 ALA A N 1
ATOM 671 C CA . ALA A 1 86 ? 13.847 -4.098 -9.647 1.00 88.62 86 ALA A CA 1
ATOM 672 C C . ALA A 1 86 ? 15.166 -4.792 -10.025 1.00 88.62 86 ALA A C 1
ATOM 674 O O . ALA A 1 86 ? 15.752 -4.469 -11.056 1.00 88.62 86 ALA A O 1
ATOM 675 N N . TRP A 1 87 ? 15.596 -5.789 -9.244 1.00 91.88 87 TRP A N 1
ATOM 676 C CA . TRP A 1 87 ? 16.783 -6.590 -9.545 1.00 91.88 87 TRP A CA 1
ATOM 677 C C . TRP A 1 87 ? 16.633 -7.388 -10.845 1.00 91.88 87 TRP A C 1
ATOM 679 O O . TRP A 1 87 ? 17.530 -7.362 -11.681 1.00 91.88 87 TRP A O 1
ATOM 689 N N . ARG A 1 88 ? 15.481 -8.036 -11.062 1.00 89.44 88 ARG A N 1
ATOM 690 C CA . ARG A 1 88 ? 15.182 -8.761 -12.311 1.00 89.44 88 ARG A CA 1
ATOM 691 C C . ARG A 1 88 ? 15.173 -7.844 -13.531 1.00 89.44 88 ARG A C 1
ATOM 693 O O . ARG A 1 88 ? 15.612 -8.259 -14.596 1.00 89.44 88 ARG A O 1
ATOM 700 N N . ILE A 1 89 ? 14.675 -6.617 -13.379 1.00 85.81 89 ILE A N 1
ATOM 701 C CA . ILE A 1 89 ? 14.708 -5.605 -14.439 1.00 85.81 89 ILE A CA 1
ATOM 702 C C . ILE A 1 89 ? 16.155 -5.183 -14.711 1.00 85.81 89 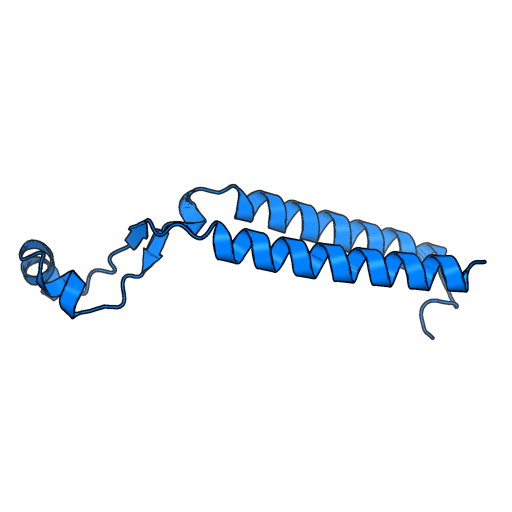ILE A C 1
ATOM 704 O O . ILE A 1 89 ? 16.570 -5.185 -15.861 1.00 85.81 89 ILE A O 1
ATOM 708 N N . TYR A 1 90 ? 16.935 -4.876 -13.672 1.00 87.12 90 TYR A N 1
ATOM 709 C CA . TYR A 1 90 ? 18.348 -4.512 -13.813 1.00 87.12 90 TYR A CA 1
ATOM 710 C C . TYR A 1 90 ? 19.160 -5.600 -14.528 1.00 87.12 90 TYR A C 1
ATOM 712 O O . TYR A 1 90 ? 19.908 -5.289 -15.447 1.00 87.12 90 TYR A O 1
ATOM 720 N N . ASP A 1 91 ? 18.966 -6.866 -14.154 1.00 90.69 91 ASP A N 1
ATOM 721 C CA . ASP A 1 91 ? 19.623 -8.016 -14.786 1.00 90.69 91 ASP A CA 1
ATOM 722 C C . ASP A 1 91 ? 19.225 -8.187 -16.263 1.00 90.69 91 ASP A C 1
ATOM 724 O O . ASP A 1 91 ? 20.048 -8.578 -17.077 1.00 90.69 91 ASP A O 1
ATOM 728 N N . ALA A 1 92 ? 17.989 -7.841 -16.635 1.00 84.38 92 ALA A N 1
ATOM 729 C CA . ALA A 1 92 ? 17.524 -7.905 -18.023 1.00 84.38 92 ALA A CA 1
ATOM 730 C C . ALA A 1 92 ? 18.047 -6.764 -18.920 1.00 84.38 92 ALA A C 1
ATOM 732 O O . ALA A 1 92 ? 17.995 -6.889 -20.143 1.00 84.38 92 ALA A O 1
ATOM 733 N N . TYR A 1 93 ? 18.491 -5.649 -18.331 1.00 78.25 93 TYR A N 1
ATOM 734 C CA . TYR A 1 93 ? 19.078 -4.500 -19.041 1.00 78.25 93 TYR A CA 1
ATOM 735 C C . TYR A 1 93 ? 20.609 -4.453 -18.975 1.00 78.25 93 TYR A C 1
ATOM 737 O O . TYR A 1 93 ? 21.215 -3.595 -19.621 1.00 78.25 93 TYR A O 1
ATOM 745 N N . LYS A 1 94 ? 21.211 -5.328 -18.169 1.00 70.44 94 LYS A N 1
ATOM 746 C CA . LYS A 1 94 ? 22.648 -5.575 -18.128 1.00 70.44 94 LYS A CA 1
ATOM 747 C C . LYS A 1 94 ? 23.082 -6.394 -19.341 1.00 70.44 94 LYS A C 1
ATOM 749 O O . LYS A 1 94 ? 24.191 -6.103 -19.840 1.00 70.44 94 LYS A O 1
#

InterPro domains:
  IPR026120 Transmembrane protein 11 [PF14972] (2-90)
  IPR026120 Transmembrane protein 11 [PTHR15099] (7-94)

Organism: Timema cristinae (NCBI:txid61476)